Protein AF-A0A2E3GZG8-F1 (afdb_monomer)

Mean predicted aligned error: 6.68 Å

Sequence (103 aa):
MSTNEYLSKLDFDQLVYARDSAQRLIDKKLQEKKIPVWRVTDGFVVYGNFADDDYLLAAKSLVEVAADLDARRMREKLSIEKEMIRESEYSDYVKPQQGKGEE

Radius of gyration: 19.56 Å; Cα contacts (8 Å, |Δi|>4): 103; chains: 1; bounding box: 36×34×59 Å

Solvent-accessible surface area (backbone atoms only — not comparable to full-atom values): 6165 Å² total; per-residue (Å²): 132,54,73,67,68,55,57,73,73,49,55,71,69,54,45,54,51,49,50,57,51,49,49,56,51,50,54,52,61,70,71,44,60,64,42,62,26,34,31,28,29,61,87,85,52,80,81,45,43,28,54,63,90,34,52,69,56,41,54,52,50,47,53,54,52,52,52,54,32,49,76,70,71,46,88,75,64,75,48,80,42,84,42,76,39,45,58,93,50,40,68,80,55,38,60,83,75,80,74,89,78,74,136

pLDDT: mean 90.36, std 14.26, range [35.94, 98.44]

Secondary structure (DSSP, 8-state):
--HHHHHTTS-HHHHHHHHHHHHHHHHHHHHSPEEEEEEEESSS-EEEEEEGGGHHHHHHHHHHHHHHHHHTT--PPPEEEEEEEEGGGHHHHSPPP------

Nearest PDB structures (foldseek):
  6msp-assembly1_A  TM=3.326E-01  e=5.505E+00  synthetic construct

Foldseek 3Di:
DDPVVVLVPDDPVRNVVVVVVVVVVVVVQVPAFWAKWKFKDLVPDTQAIGHPVVVVVSVVSNVVVVVVCVVVVHDGDIDIDIDTHGPVCVCVRHPPDPDPPDD

Structure (mmCIF, N/CA/C/O backbone):
data_AF-A0A2E3GZG8-F1
#
_entry.id   AF-A0A2E3GZG8-F1
#
loop_
_atom_site.group_PDB
_atom_site.id
_atom_site.type_symbol
_atom_site.label_atom_id
_atom_site.label_alt_id
_atom_site.label_comp_id
_atom_site.label_asym_id
_atom_site.label_entity_id
_atom_site.label_seq_id
_atom_site.pdbx_PDB_ins_code
_atom_site.Cartn_x
_atom_site.Cartn_y
_atom_site.Cartn_z
_atom_site.occupancy
_atom_site.B_iso_or_equiv
_atom_site.auth_seq_id
_atom_site.auth_comp_id
_atom_site.auth_asym_id
_atom_site.auth_atom_id
_atom_site.pdbx_PDB_model_num
ATOM 1 N N . MET A 1 1 ? -16.014 17.094 2.242 1.00 74.50 1 MET A N 1
ATOM 2 C CA . MET A 1 1 ? -15.817 17.269 3.694 1.00 74.50 1 MET A CA 1
ATOM 3 C C . MET A 1 1 ? -14.671 16.366 4.092 1.00 74.50 1 MET A C 1
ATOM 5 O O . MET A 1 1 ? -14.749 15.176 3.806 1.00 74.50 1 MET A O 1
ATOM 9 N N . SER A 1 2 ? -13.588 16.921 4.628 1.00 92.38 2 SER A N 1
ATOM 10 C CA . SER A 1 2 ? -12.463 16.105 5.100 1.00 92.38 2 SER A CA 1
ATOM 11 C C . SER A 1 2 ? -12.840 15.366 6.387 1.00 92.38 2 SER A C 1
ATOM 13 O O . SER A 1 2 ? -13.731 15.794 7.122 1.00 92.38 2 SER A O 1
ATOM 15 N N . THR A 1 3 ? -12.147 14.271 6.700 1.00 93.94 3 THR A N 1
ATOM 16 C CA . THR A 1 3 ? -12.354 13.551 7.968 1.00 93.94 3 THR A CA 1
ATOM 17 C C . THR A 1 3 ? -12.152 14.472 9.176 1.00 93.94 3 THR A C 1
ATOM 19 O O . THR A 1 3 ? -12.927 14.416 10.126 1.00 93.94 3 THR A O 1
ATOM 22 N N . ASN A 1 4 ? -11.180 15.388 9.112 1.00 93.94 4 ASN A N 1
ATOM 23 C CA . ASN A 1 4 ? -10.918 16.353 10.184 1.00 93.94 4 ASN A CA 1
ATOM 24 C C . ASN A 1 4 ? -12.069 17.354 10.375 1.00 93.94 4 ASN A C 1
ATOM 26 O O . ASN A 1 4 ? -12.410 17.678 11.509 1.00 93.94 4 ASN A O 1
ATOM 30 N N . GLU A 1 5 ? -12.698 17.810 9.288 1.00 95.56 5 GLU A N 1
ATOM 31 C CA . GLU A 1 5 ? -13.873 18.697 9.347 1.00 95.56 5 GLU A CA 1
ATOM 32 C C . GLU A 1 5 ? -15.113 18.018 9.936 1.00 95.56 5 GLU A C 1
ATOM 34 O O . GLU A 1 5 ? -15.993 18.695 10.466 1.00 95.56 5 GLU A O 1
ATOM 39 N N . TYR A 1 6 ? -15.224 16.697 9.796 1.00 95.38 6 TYR A N 1
ATOM 40 C CA . TYR A 1 6 ? -16.292 15.928 10.426 1.00 95.38 6 TYR A CA 1
ATOM 41 C C . TYR A 1 6 ? -16.026 15.752 11.925 1.00 95.38 6 TYR A C 1
ATOM 43 O O . TYR A 1 6 ? -16.890 16.060 12.742 1.00 95.38 6 TYR A O 1
ATOM 51 N N . LEU A 1 7 ? -14.814 15.314 12.287 1.00 96.75 7 LEU A N 1
ATOM 52 C CA . LEU A 1 7 ? 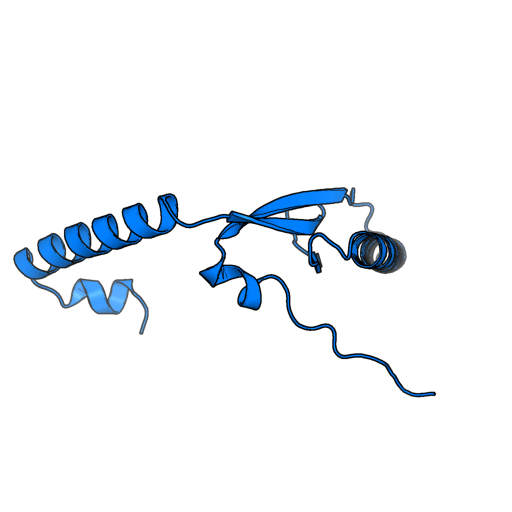-14.437 15.047 13.677 1.00 96.75 7 LEU A CA 1
ATOM 53 C C . LEU A 1 7 ? -14.477 16.304 14.556 1.00 96.75 7 LEU A C 1
ATOM 55 O O . LEU A 1 7 ? -14.849 16.208 15.719 1.00 96.75 7 LEU A O 1
ATOM 59 N N . SER A 1 8 ? -14.160 17.485 14.014 1.00 96.56 8 SER A N 1
ATOM 60 C CA . SER A 1 8 ? -14.183 18.743 14.778 1.00 96.56 8 SER A CA 1
ATOM 61 C C . SER A 1 8 ? -15.576 19.180 15.246 1.00 96.56 8 SER A C 1
ATOM 63 O O . SER A 1 8 ? -15.682 20.077 16.080 1.00 96.56 8 SER A O 1
ATOM 65 N N . LYS A 1 9 ? -16.640 18.567 14.715 1.00 97.19 9 LYS A N 1
ATOM 66 C CA . LYS A 1 9 ? -18.036 18.844 15.088 1.00 97.19 9 LYS A CA 1
ATOM 67 C C . LYS A 1 9 ? -18.561 17.916 16.182 1.00 97.19 9 LYS A C 1
ATOM 69 O O . LYS A 1 9 ? -19.690 18.110 16.625 1.00 97.19 9 LYS A O 1
ATOM 74 N N . LEU A 1 10 ? -17.790 16.898 16.557 1.00 97.75 10 LEU A N 1
ATOM 75 C CA . LEU A 1 10 ? -18.188 15.897 17.537 1.00 97.75 10 LEU A CA 1
ATOM 76 C C . LEU A 1 10 ? -17.845 16.358 18.955 1.00 97.75 10 LEU A C 1
ATOM 78 O O . LEU A 1 10 ? -16.826 17.014 19.177 1.00 97.75 10 LEU A O 1
ATOM 82 N N . ASP A 1 11 ? -18.685 15.988 19.918 1.00 98.38 11 ASP A N 1
ATOM 83 C CA . ASP A 1 11 ? -18.358 16.142 21.335 1.00 98.38 11 ASP A CA 1
ATOM 84 C C . ASP A 1 11 ? -17.352 15.073 21.813 1.00 98.38 11 ASP A C 1
ATOM 86 O O . ASP A 1 11 ? -16.946 14.176 21.068 1.00 98.38 11 ASP A O 1
ATOM 90 N N . PHE A 1 12 ? -16.908 15.186 23.068 1.00 97.81 12 PHE A N 1
ATOM 91 C CA . PHE A 1 12 ? -15.905 14.283 23.633 1.00 97.81 12 PHE A CA 1
ATOM 92 C C . PHE A 1 12 ? -16.344 12.810 23.608 1.00 97.81 12 PHE A C 1
ATOM 94 O O . PHE A 1 12 ? -15.565 11.951 23.192 1.00 97.81 12 PHE A O 1
ATOM 101 N N . ASP A 1 13 ? -17.583 12.512 24.003 1.00 98.44 13 ASP A N 1
ATOM 102 C CA . ASP A 1 13 ? -18.082 11.136 24.067 1.00 98.44 13 ASP A CA 1
ATOM 103 C C . ASP A 1 13 ? -18.226 10.541 22.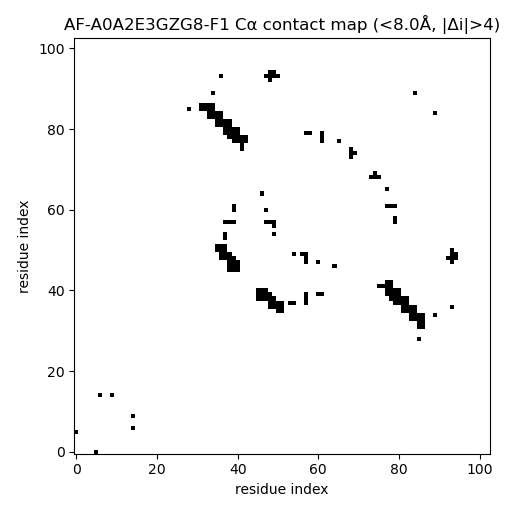659 1.00 98.44 13 ASP A C 1
ATOM 105 O O . ASP A 1 13 ? -17.854 9.389 22.413 1.00 98.44 13 ASP A O 1
ATOM 109 N N . GLN A 1 14 ? -18.676 11.346 21.694 1.00 98.00 14 GLN A N 1
ATOM 110 C CA . GLN A 1 14 ? -18.730 10.978 20.280 1.00 98.00 14 GLN A CA 1
ATOM 111 C C . GLN A 1 14 ? -17.336 10.720 19.696 1.00 98.00 14 GLN A C 1
ATOM 113 O O . GLN A 1 14 ? -17.169 9.784 18.911 1.00 98.00 14 GLN A O 1
ATOM 118 N N . LEU A 1 15 ? -16.320 11.497 20.085 1.00 98.38 15 LEU A N 1
ATOM 119 C CA . LEU A 1 15 ? -14.931 11.271 19.675 1.00 98.38 15 LEU A CA 1
ATOM 120 C C . LEU A 1 15 ? -14.360 9.976 20.262 1.00 98.38 15 LEU A C 1
ATOM 122 O O . LEU A 1 15 ? -13.711 9.215 19.540 1.00 98.38 15 LEU A O 1
ATOM 126 N N . VAL A 1 16 ? -14.625 9.690 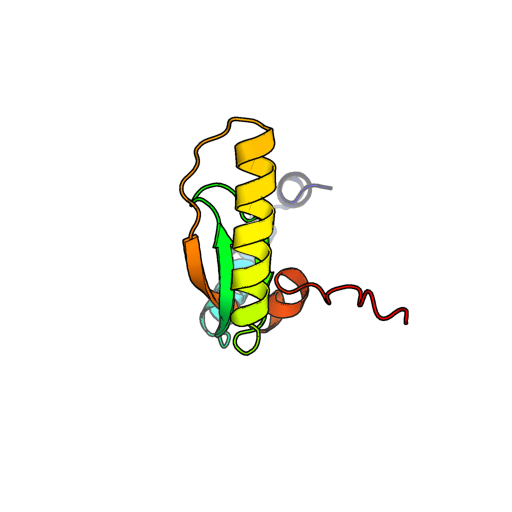21.541 1.00 98.12 16 VAL A N 1
ATOM 127 C CA . VAL A 1 16 ? -14.238 8.419 22.177 1.00 98.12 16 VAL A CA 1
ATOM 128 C C . VAL A 1 16 ? -14.885 7.245 21.442 1.00 98.12 16 VAL A C 1
ATOM 130 O O . VAL A 1 16 ? -14.194 6.304 21.046 1.00 98.12 16 VAL A O 1
ATOM 133 N N . TYR A 1 17 ? -16.186 7.334 21.157 1.00 97.50 17 TYR A N 1
ATOM 134 C CA . TYR A 1 17 ? -16.894 6.309 20.394 1.00 97.50 17 TYR A CA 1
ATOM 135 C C . TYR A 1 17 ? -16.343 6.140 18.970 1.00 97.50 17 TYR A C 1
ATOM 137 O O . TYR A 1 17 ? -16.192 5.012 18.486 1.00 97.50 17 TYR A O 1
ATOM 145 N N . ALA A 1 18 ? -16.032 7.246 18.287 1.00 97.31 18 ALA A N 1
ATOM 146 C CA . ALA A 1 18 ? -15.459 7.229 16.946 1.00 97.31 18 ALA A CA 1
ATOM 147 C C . ALA A 1 18 ? -14.088 6.544 16.938 1.00 97.31 18 ALA A C 1
ATOM 149 O O . ALA A 1 18 ? -13.844 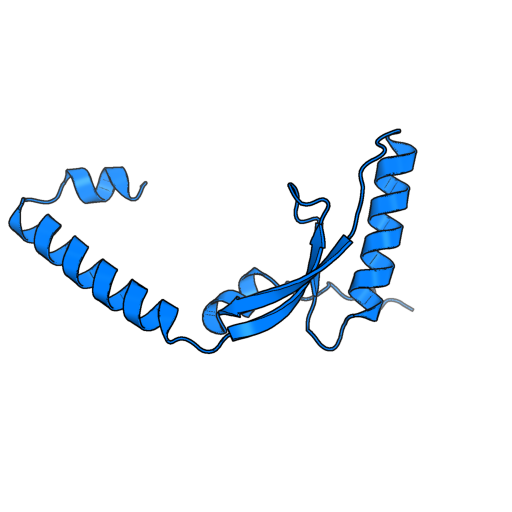5.694 16.081 1.00 97.31 18 ALA A O 1
ATOM 150 N N . ARG A 1 19 ? -13.229 6.838 17.924 1.00 97.31 19 ARG A N 1
ATOM 151 C CA . ARG A 1 19 ? -11.933 6.171 18.112 1.00 97.31 19 ARG A CA 1
ATOM 152 C C . ARG A 1 19 ? -12.105 4.666 18.300 1.00 97.31 19 ARG A C 1
ATOM 154 O O . ARG A 1 19 ? -11.476 3.892 17.585 1.00 97.31 19 ARG A O 1
ATOM 161 N N . ASP A 1 20 ? -12.964 4.244 19.222 1.00 98.00 20 ASP A N 1
ATOM 162 C CA . ASP A 1 20 ? -13.140 2.821 19.541 1.00 98.00 20 ASP A CA 1
ATOM 163 C C . ASP A 1 20 ? -13.765 2.052 18.365 1.00 98.00 20 ASP A C 1
ATOM 165 O O . ASP A 1 20 ? -13.453 0.889 18.100 1.00 98.00 20 ASP A O 1
ATOM 169 N N . SER A 1 21 ? -14.637 2.710 17.604 1.00 97.25 21 SER A N 1
ATOM 170 C CA . SER A 1 21 ? -15.207 2.151 16.378 1.00 97.25 21 SER A CA 1
ATOM 171 C C . SER A 1 21 ? -14.175 2.061 15.255 1.00 97.25 21 SER A C 1
ATOM 173 O O . SER A 1 21 ? -14.098 1.024 14.597 1.00 97.25 21 SER A O 1
ATOM 175 N N . ALA A 1 22 ? -13.339 3.087 15.075 1.00 97.00 22 ALA A N 1
ATOM 176 C CA . ALA A 1 22 ? -12.227 3.057 14.132 1.00 97.00 22 ALA A CA 1
ATOM 177 C C . ALA A 1 22 ? -11.226 1.949 14.484 1.00 97.00 22 ALA A C 1
ATOM 179 O O . ALA A 1 22 ? -10.837 1.192 13.599 1.00 97.00 22 ALA A O 1
ATOM 180 N N . GLN A 1 23 ? -10.886 1.779 15.766 1.00 97.81 23 GLN A N 1
ATOM 181 C CA . GLN A 1 23 ? -9.999 0.704 16.213 1.00 97.81 23 GLN A CA 1
ATOM 182 C C . GLN A 1 23 ? -10.568 -0.674 15.861 1.00 97.81 23 GLN A C 1
ATOM 184 O O . GLN A 1 23 ? -9.879 -1.477 15.240 1.00 97.81 23 GLN A O 1
ATOM 189 N N . ARG A 1 24 ? -11.857 -0.923 16.131 1.00 97.38 24 ARG A N 1
ATOM 190 C CA . ARG A 1 24 ? -12.514 -2.187 15.744 1.00 97.38 24 ARG A CA 1
ATOM 191 C C . ARG A 1 24 ? -12.482 -2.439 14.233 1.00 97.38 24 ARG A C 1
ATOM 193 O O . ARG A 1 24 ? -12.403 -3.590 13.808 1.00 97.38 24 ARG A O 1
ATOM 200 N N . LEU A 1 25 ? -12.577 -1.392 13.413 1.00 95.81 25 LEU A N 1
ATOM 201 C CA . LEU A 1 25 ? -12.461 -1.511 11.955 1.00 95.81 25 LEU A CA 1
ATOM 202 C C . LEU A 1 25 ? -11.019 -1.801 11.521 1.00 95.81 25 LEU A C 1
ATOM 204 O O . LEU A 1 25 ? -10.817 -2.649 10.654 1.00 95.81 25 LEU A O 1
ATOM 208 N N . ILE A 1 26 ? -10.030 -1.155 12.144 1.00 95.00 26 ILE A N 1
ATOM 209 C CA . ILE A 1 26 ? -8.603 -1.425 11.920 1.00 95.00 26 ILE A CA 1
ATOM 210 C C . ILE A 1 26 ? -8.280 -2.877 12.272 1.00 95.00 26 ILE A C 1
ATOM 212 O O . ILE A 1 26 ? -7.667 -3.573 11.467 1.00 95.00 26 ILE A O 1
ATOM 216 N N . ASP A 1 27 ? -8.750 -3.364 13.419 1.00 95.69 27 ASP A N 1
ATOM 217 C CA . ASP A 1 27 ? -8.513 -4.741 13.855 1.00 95.69 27 ASP A CA 1
ATOM 218 C C . ASP A 1 27 ? -9.091 -5.743 12.848 1.00 95.69 27 ASP A C 1
ATOM 220 O O . ASP A 1 27 ? -8.414 -6.691 12.452 1.00 95.69 27 ASP A O 1
ATOM 224 N N . LYS A 1 28 ? -10.305 -5.492 12.338 1.00 93.00 28 LYS A N 1
ATOM 225 C CA . LYS A 1 28 ? -10.895 -6.299 11.255 1.00 93.00 28 LYS A CA 1
ATOM 226 C C . LYS A 1 28 ? -10.046 -6.264 9.983 1.00 93.00 28 LYS A C 1
ATOM 228 O O . LYS A 1 28 ? -9.792 -7.311 9.399 1.00 93.00 28 LYS A O 1
ATOM 233 N N . LYS A 1 29 ? -9.573 -5.082 9.581 1.00 92.25 29 LYS A N 1
ATOM 234 C CA . LYS A 1 29 ? -8.692 -4.892 8.418 1.00 92.25 29 LYS A CA 1
ATOM 235 C C . LYS A 1 29 ? -7.327 -5.565 8.591 1.00 92.25 29 LYS A C 1
ATOM 237 O O . LYS A 1 29 ? -6.695 -5.923 7.602 1.00 92.25 29 LYS A O 1
ATOM 242 N N . LEU A 1 30 ? -6.833 -5.727 9.816 1.00 90.12 30 LEU A N 1
ATOM 243 C CA . LEU A 1 30 ? -5.585 -6.446 10.091 1.00 90.12 30 LEU A CA 1
ATOM 244 C C . LEU A 1 30 ? -5.747 -7.965 9.973 1.00 90.12 30 LEU A C 1
ATOM 246 O O . LEU A 1 30 ? -4.806 -8.631 9.553 1.00 90.12 30 LEU A O 1
ATOM 250 N N . GLN A 1 31 ? -6.926 -8.489 10.316 1.00 92.50 31 GLN A N 1
ATOM 251 C CA . GLN A 1 31 ? -7.262 -9.913 10.187 1.00 92.50 31 GLN A CA 1
ATOM 252 C C . GLN A 1 31 ? -7.716 -10.305 8.776 1.00 92.50 31 GLN A C 1
ATOM 254 O O . GLN A 1 31 ? -7.909 -11.485 8.485 1.00 92.50 31 GLN A O 1
ATOM 259 N N . GLU A 1 32 ? -7.921 -9.324 7.903 1.00 92.81 32 GLU A N 1
ATOM 260 C CA . GLU A 1 32 ? -8.364 -9.562 6.543 1.00 92.81 32 GLU A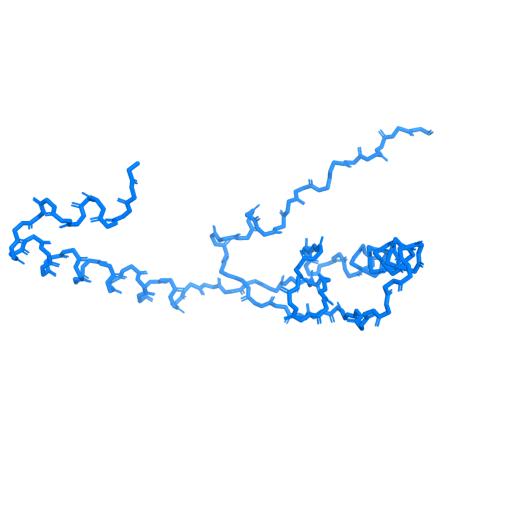 CA 1
ATOM 261 C C . GLU A 1 32 ? -7.327 -10.360 5.746 1.00 92.81 32 GLU A C 1
ATOM 263 O O . GLU A 1 32 ? -6.118 -10.109 5.818 1.00 92.81 32 GLU A O 1
ATOM 268 N N . LYS A 1 33 ? -7.818 -11.312 4.946 1.00 93.44 33 LYS A N 1
ATOM 269 C CA . LYS A 1 33 ? -6.985 -12.065 4.017 1.00 93.44 33 LYS A CA 1
ATOM 270 C C . LYS A 1 33 ? -6.264 -11.097 3.083 1.00 93.44 33 LYS A C 1
ATOM 272 O O . LYS A 1 33 ? -6.864 -10.184 2.513 1.00 93.44 33 LYS A O 1
ATOM 277 N N . LYS A 1 34 ? -4.967 -11.339 2.905 1.00 94.56 34 LYS A N 1
ATOM 278 C CA . LYS A 1 34 ? -4.162 -10.630 1.917 1.00 94.56 34 LYS A CA 1
ATOM 279 C C . LYS A 1 34 ? -3.964 -11.487 0.679 1.00 94.56 34 LYS A C 1
ATOM 281 O O . LYS A 1 34 ? -3.720 -12.689 0.787 1.00 94.56 34 LYS A O 1
ATOM 286 N N . ILE A 1 35 ? -4.049 -10.853 -0.477 1.00 94.81 35 ILE A N 1
ATOM 287 C CA . ILE A 1 35 ? -3.834 -11.450 -1.787 1.00 94.81 35 ILE A CA 1
ATOM 288 C C . ILE A 1 35 ? -2.570 -10.825 -2.385 1.00 94.81 35 ILE A C 1
ATOM 290 O O . ILE A 1 35 ? -2.373 -9.611 -2.260 1.00 94.81 35 ILE A O 1
ATOM 294 N N . PRO A 1 36 ? -1.688 -11.637 -2.984 1.00 96.00 36 PRO A N 1
ATOM 295 C CA . PRO A 1 36 ? -0.504 -11.131 -3.654 1.00 96.00 36 PRO A CA 1
ATOM 296 C C . PRO A 1 36 ? -0.834 -10.380 -4.948 1.00 96.00 36 PRO A C 1
ATOM 298 O O . PRO A 1 36 ? -1.752 -10.744 -5.683 1.00 96.00 36 PRO A O 1
ATOM 301 N N . VAL A 1 37 ? -0.031 -9.362 -5.242 1.00 97.00 37 VAL A N 1
ATOM 302 C CA . VAL A 1 37 ? 0.023 -8.675 -6.536 1.00 97.00 37 VAL A CA 1
ATOM 303 C C . VAL A 1 37 ? 1.471 -8.423 -6.936 1.00 97.00 37 VAL A C 1
ATOM 305 O O . VAL A 1 37 ? 2.360 -8.354 -6.081 1.00 97.00 37 VAL A O 1
ATOM 308 N N . TRP A 1 38 ? 1.696 -8.206 -8.228 1.00 97.56 38 TRP A N 1
ATOM 309 C CA . TRP A 1 38 ? 2.962 -7.689 -8.739 1.00 97.56 38 TRP A CA 1
ATOM 310 C C . TRP A 1 38 ? 2.879 -6.179 -8.899 1.00 97.56 38 TRP A C 1
ATOM 312 O O . TRP A 1 38 ? 2.019 -5.679 -9.620 1.00 97.56 38 TRP A O 1
ATOM 322 N N . ARG A 1 39 ? 3.774 -5.446 -8.243 1.00 97.06 39 ARG A N 1
ATOM 323 C CA . ARG A 1 39 ? 3.868 -3.986 -8.305 1.00 97.06 39 ARG A CA 1
ATOM 324 C C . ARG A 1 39 ? 5.081 -3.570 -9.123 1.00 97.06 39 ARG A C 1
ATOM 326 O O . ARG A 1 39 ? 6.188 -3.993 -8.812 1.00 97.06 39 ARG A O 1
ATOM 333 N N . VAL A 1 40 ? 4.885 -2.696 -10.108 1.00 97.38 40 VAL A N 1
ATOM 334 C CA . VAL A 1 40 ? 5.974 -2.012 -10.823 1.00 97.38 40 VAL A CA 1
ATOM 335 C C . VAL A 1 40 ? 6.220 -0.662 -10.153 1.00 97.38 40 VAL A C 1
ATOM 337 O O . VAL A 1 40 ? 5.303 0.158 -10.050 1.00 97.38 40 VAL A O 1
ATOM 340 N N . THR A 1 41 ? 7.439 -0.435 -9.666 1.00 96.56 41 THR A N 1
ATOM 341 C CA . THR A 1 41 ? 7.790 0.752 -8.869 1.00 96.56 41 THR A CA 1
ATOM 342 C C . THR A 1 41 ? 9.278 1.097 -8.973 1.00 96.56 41 THR A C 1
ATOM 344 O O . THR A 1 41 ? 10.084 0.257 -9.367 1.00 96.56 41 THR A O 1
ATOM 347 N N . ASP A 1 42 ? 9.639 2.330 -8.619 1.00 94.88 42 ASP A N 1
ATOM 348 C CA . ASP A 1 42 ? 11.021 2.759 -8.332 1.00 94.88 42 ASP A CA 1
ATOM 349 C C . ASP A 1 42 ? 11.319 2.857 -6.816 1.00 94.88 42 ASP A C 1
ATOM 351 O O . ASP A 1 42 ? 12.407 3.264 -6.404 1.00 94.88 42 ASP A O 1
ATOM 355 N N . GLY A 1 43 ? 10.352 2.473 -5.973 1.00 91.88 43 GLY A N 1
ATOM 356 C CA . GLY A 1 43 ? 10.384 2.616 -4.515 1.00 91.88 43 GLY A CA 1
ATOM 357 C C . GLY A 1 43 ? 9.703 3.886 -3.988 1.00 91.88 43 GLY A C 1
ATOM 358 O O . GLY A 1 43 ? 9.357 3.937 -2.807 1.00 91.88 43 GLY A O 1
ATOM 359 N N . PHE A 1 44 ? 9.453 4.881 -4.842 1.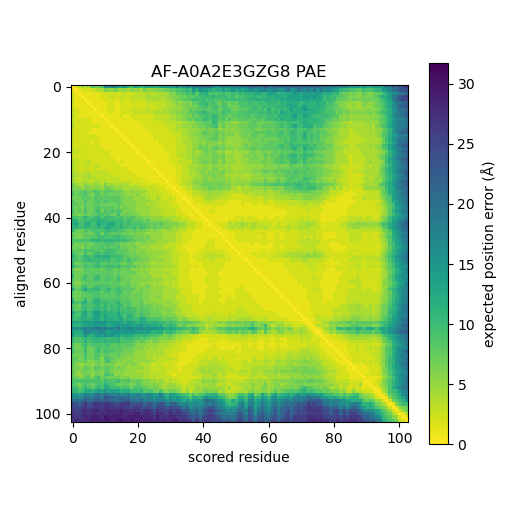00 91.44 44 PHE A N 1
ATOM 360 C CA . PHE A 1 44 ? 8.740 6.122 -4.525 1.00 91.44 44 PHE A CA 1
ATOM 361 C C . PHE A 1 44 ? 7.405 6.235 -5.271 1.00 91.44 44 PHE A C 1
ATOM 363 O O . PHE A 1 44 ? 6.399 6.632 -4.681 1.00 91.44 44 PHE A O 1
ATOM 370 N N . VAL A 1 45 ? 7.378 5.871 -6.553 1.00 92.50 45 VAL A N 1
ATOM 371 C CA . VAL A 1 45 ? 6.208 5.933 -7.431 1.00 92.50 45 VAL A CA 1
ATOM 372 C C . VAL A 1 45 ? 5.749 4.526 -7.789 1.00 92.50 45 VAL A C 1
ATOM 374 O O . VAL A 1 45 ? 6.547 3.646 -8.110 1.00 92.50 45 VAL A O 1
ATOM 377 N N . VAL A 1 46 ? 4.435 4.304 -7.747 1.00 94.44 46 VAL A N 1
ATOM 378 C CA . VAL A 1 46 ? 3.813 3.073 -8.244 1.00 94.44 46 VAL A CA 1
ATOM 379 C C . VAL A 1 46 ? 3.318 3.314 -9.663 1.00 94.44 46 VAL A C 1
ATOM 381 O O . VAL A 1 46 ? 2.391 4.095 -9.870 1.00 94.44 46 VAL A O 1
ATOM 384 N N . TYR A 1 47 ? 3.919 2.621 -10.628 1.00 93.75 47 TYR A N 1
ATOM 385 C CA . TYR A 1 47 ? 3.549 2.718 -12.041 1.00 93.75 47 TYR A CA 1
ATOM 386 C C . TYR A 1 47 ? 2.403 1.769 -12.407 1.00 93.75 47 TYR A C 1
ATOM 388 O O . TYR A 1 47 ? 1.636 2.048 -13.325 1.00 93.75 47 TYR A O 1
ATOM 396 N N . GLY A 1 48 ? 2.236 0.673 -11.660 1.00 94.62 48 GLY A N 1
ATOM 397 C CA . GLY A 1 48 ? 1.106 -0.241 -11.823 1.00 94.62 48 GLY A CA 1
ATOM 398 C C . GLY A 1 48 ? 1.114 -1.396 -10.825 1.00 94.62 48 GLY A C 1
ATOM 399 O O . GLY A 1 48 ? 2.165 -1.750 -10.288 1.00 94.62 48 GLY A O 1
ATOM 400 N N . ASN A 1 49 ? -0.060 -1.994 -10.594 1.00 96.12 49 ASN A N 1
ATOM 401 C CA . ASN A 1 49 ? -0.195 -3.279 -9.906 1.00 96.12 49 ASN A CA 1
ATOM 402 C C . ASN A 1 49 ? -0.956 -4.266 -10.800 1.00 96.12 49 ASN A C 1
ATOM 404 O O . ASN A 1 49 ? -1.893 -3.885 -11.502 1.00 96.12 49 ASN A O 1
ATOM 408 N N . PHE A 1 50 ? -0.559 -5.531 -10.742 1.00 95.31 50 PHE A N 1
ATOM 409 C CA . PHE A 1 50 ? -1.033 -6.610 -11.603 1.00 95.31 50 PHE A CA 1
ATOM 410 C C . PHE A 1 50 ? -1.412 -7.818 -10.746 1.00 95.31 50 PHE A C 1
ATOM 412 O O . PHE A 1 50 ? -0.836 -8.017 -9.673 1.00 95.31 50 PHE A O 1
ATOM 419 N N . ALA A 1 51 ? -2.368 -8.628 -11.204 1.00 94.94 51 ALA A N 1
ATOM 420 C CA . ALA A 1 51 ? -2.734 -9.861 -10.511 1.00 94.94 51 ALA A CA 1
ATOM 421 C C . ALA A 1 51 ? -1.520 -10.796 -10.346 1.00 94.94 51 ALA A C 1
ATOM 423 O O . ALA A 1 51 ? -0.571 -10.718 -11.124 1.00 94.94 51 ALA A O 1
ATOM 424 N N . ASP A 1 52 ? -1.541 -11.695 -9.354 1.00 95.00 52 ASP A N 1
ATOM 425 C CA . ASP A 1 52 ? -0.417 -12.619 -9.102 1.00 95.00 52 ASP A CA 1
ATOM 426 C C . ASP A 1 52 ? -0.107 -13.521 -10.312 1.00 95.00 52 ASP A C 1
ATOM 428 O O . ASP A 1 52 ? 1.053 -13.845 -10.565 1.00 95.00 52 ASP A O 1
ATOM 432 N N . ASP A 1 53 ? -1.128 -13.851 -11.105 1.00 95.38 53 ASP A N 1
ATOM 433 C CA . ASP A 1 53 ? -0.993 -14.657 -12.325 1.00 95.38 53 ASP A CA 1
ATOM 434 C C . ASP A 1 53 ? -0.438 -13.850 -13.521 1.00 95.38 53 ASP A C 1
ATOM 436 O O . ASP A 1 53 ? 0.031 -14.420 -14.507 1.00 95.38 53 ASP A O 1
ATOM 440 N N . ASP A 1 54 ? -0.404 -12.518 -13.417 1.00 96.00 54 ASP A N 1
ATOM 441 C CA . ASP A 1 54 ? -0.078 -11.588 -14.503 1.00 96.00 54 ASP A CA 1
ATOM 442 C C . ASP A 1 54 ? 1.372 -11.066 -14.447 1.00 96.00 54 ASP A C 1
ATOM 444 O O . ASP A 1 54 ? 1.674 -9.962 -14.911 1.00 96.00 54 ASP A O 1
ATOM 448 N N . TYR A 1 55 ? 2.316 -11.858 -13.921 1.00 96.06 55 TYR A N 1
ATOM 449 C CA . TYR A 1 55 ? 3.730 -11.453 -13.814 1.00 96.06 55 TYR A CA 1
ATOM 450 C C . TYR A 1 55 ? 4.322 -10.977 -15.152 1.00 96.06 55 TYR A C 1
ATOM 452 O O . TYR A 1 55 ? 5.060 -9.992 -15.208 1.00 96.06 55 TYR A O 1
ATOM 460 N N . LEU A 1 56 ? 3.974 -11.645 -16.256 1.00 97.00 56 LEU A N 1
ATOM 461 C CA . LEU A 1 56 ? 4.452 -11.263 -17.587 1.00 97.00 56 LEU A CA 1
ATOM 462 C C . LEU A 1 56 ? 3.918 -9.898 -18.035 1.00 97.00 56 LEU A C 1
ATOM 464 O O . LEU A 1 56 ? 4.622 -9.183 -18.748 1.00 97.00 56 LEU A O 1
ATOM 468 N N . LEU A 1 57 ? 2.705 -9.516 -17.627 1.00 95.94 57 LEU A N 1
ATOM 469 C CA . LEU A 1 57 ? 2.173 -8.179 -17.902 1.00 95.94 57 LEU A CA 1
ATOM 470 C C . LEU A 1 57 ? 2.902 -7.125 -17.065 1.00 95.94 57 LEU A C 1
ATOM 472 O O . LEU A 1 57 ? 3.270 -6.084 -17.607 1.00 95.94 57 LEU A O 1
ATOM 476 N N . ALA A 1 58 ? 3.217 -7.424 -15.800 1.00 97.00 58 ALA A N 1
ATOM 477 C CA . ALA A 1 58 ? 4.054 -6.553 -14.975 1.00 97.00 58 ALA A CA 1
ATOM 478 C C . ALA A 1 58 ? 5.451 -6.348 -15.593 1.00 97.00 58 ALA A C 1
ATOM 480 O O . ALA A 1 58 ? 5.946 -5.224 -15.650 1.00 97.00 58 ALA A O 1
ATOM 481 N N . ALA A 1 59 ? 6.068 -7.410 -16.123 1.00 97.69 59 ALA A N 1
ATOM 482 C CA . ALA A 1 59 ? 7.364 -7.325 -16.796 1.00 97.69 59 ALA A CA 1
ATOM 483 C C . ALA A 1 59 ? 7.319 -6.484 -18.078 1.00 97.69 59 ALA A C 1
ATOM 485 O O . ALA A 1 59 ? 8.208 -5.663 -18.299 1.00 97.69 59 ALA A O 1
ATOM 486 N N . LYS A 1 60 ? 6.271 -6.639 -18.896 1.00 97.56 60 LYS A N 1
ATOM 487 C CA . LYS A 1 60 ? 6.052 -5.782 -20.072 1.00 97.56 60 LYS A CA 1
ATOM 488 C C . LYS A 1 60 ? 5.901 -4.316 -19.669 1.00 97.56 60 LYS A C 1
ATOM 490 O O . LYS A 1 60 ? 6.592 -3.467 -20.221 1.00 97.56 60 LYS A O 1
ATOM 495 N N . SER A 1 61 ? 5.081 -4.041 -18.656 1.00 96.62 61 SER A N 1
ATOM 496 C CA . SER A 1 61 ? 4.887 -2.686 -18.140 1.00 96.62 61 SER A CA 1
ATOM 497 C C . SER A 1 61 ? 6.183 -2.077 -17.601 1.00 96.62 61 SER A C 1
ATOM 499 O O . SER A 1 61 ? 6.462 -0.915 -17.876 1.00 96.62 61 SER A O 1
ATOM 501 N N . LEU A 1 62 ? 7.029 -2.851 -16.911 1.00 97.12 62 LEU A N 1
ATOM 502 C CA . LEU A 1 62 ? 8.333 -2.363 -16.454 1.00 97.12 62 LEU A CA 1
ATOM 503 C C . LEU A 1 62 ? 9.209 -1.898 -17.624 1.00 97.12 62 LEU A C 1
ATOM 505 O O . LEU A 1 62 ? 9.847 -0.854 -17.522 1.00 97.12 62 LEU A O 1
ATOM 509 N N . VAL A 1 63 ? 9.236 -2.644 -18.732 1.00 96.94 63 VAL A N 1
ATOM 510 C CA . VAL A 1 63 ? 10.004 -2.264 -19.929 1.00 96.94 63 VAL A CA 1
ATOM 511 C C . VAL A 1 63 ? 9.434 -0.999 -20.575 1.00 96.94 63 VAL A C 1
ATOM 513 O O . VAL A 1 63 ? 10.200 -0.121 -20.966 1.00 96.94 63 VAL A O 1
ATOM 516 N N . GLU A 1 64 ? 8.108 -0.876 -20.653 1.00 96.19 64 GLU A N 1
ATOM 517 C CA . GLU A 1 64 ? 7.439 0.324 -21.176 1.00 96.19 64 GLU A CA 1
ATOM 518 C C . GLU A 1 64 ? 7.761 1.566 -20.335 1.00 96.19 64 GLU A C 1
ATOM 520 O O . GLU A 1 64 ? 8.135 2.604 -20.883 1.00 96.19 64 GLU A O 1
ATOM 525 N N . VAL A 1 65 ? 7.693 1.447 -19.006 1.00 95.94 65 VAL A N 1
ATOM 526 C CA . VAL A 1 65 ? 8.060 2.526 -18.076 1.00 95.94 65 VAL A CA 1
ATOM 527 C C . VAL A 1 65 ? 9.545 2.865 -18.206 1.00 95.94 65 VAL A C 1
ATOM 529 O O . VAL A 1 65 ? 9.897 4.040 -18.274 1.00 95.94 65 VAL A O 1
ATOM 532 N N . ALA A 1 66 ? 10.424 1.863 -18.302 1.00 95.75 66 ALA A N 1
ATOM 533 C CA . ALA A 1 66 ? 11.856 2.088 -18.490 1.00 95.75 66 ALA A CA 1
ATOM 534 C C . ALA A 1 66 ? 12.149 2.883 -19.772 1.00 95.75 66 ALA A C 1
ATOM 536 O O . ALA A 1 66 ? 12.978 3.792 -19.756 1.00 95.75 66 ALA A O 1
ATOM 537 N N . ALA A 1 67 ? 11.453 2.569 -20.869 1.00 95.56 67 ALA A N 1
ATOM 538 C CA . ALA A 1 67 ? 11.599 3.276 -22.137 1.00 95.56 67 ALA A CA 1
ATOM 539 C C . ALA A 1 67 ? 11.106 4.732 -22.058 1.00 95.56 67 ALA A C 1
ATOM 541 O O . ALA A 1 67 ? 11.776 5.630 -22.570 1.00 95.56 67 ALA A O 1
ATOM 542 N N . ASP A 1 68 ? 9.971 4.988 -21.397 1.00 95.19 68 ASP A N 1
ATOM 543 C CA . ASP A 1 68 ? 9.459 6.351 -21.185 1.00 95.19 68 ASP A CA 1
ATOM 544 C C . ASP A 1 68 ? 10.402 7.186 -20.301 1.00 95.19 68 ASP A C 1
ATOM 546 O O . ASP A 1 68 ? 10.697 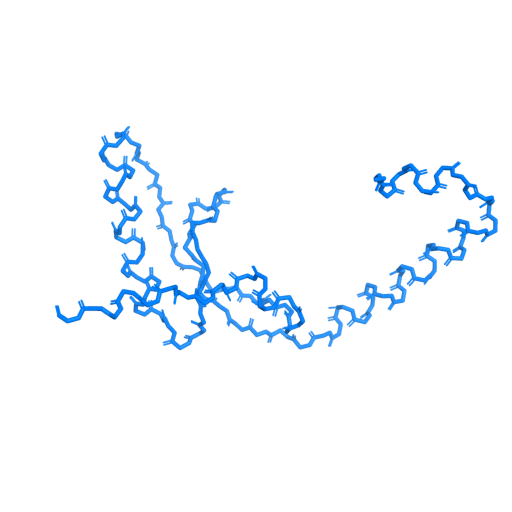8.341 -20.621 1.00 95.19 68 ASP A O 1
ATOM 550 N N . LEU A 1 69 ? 10.946 6.599 -19.230 1.00 93.56 69 LEU A N 1
ATOM 551 C CA . LEU A 1 69 ? 11.929 7.270 -18.376 1.00 93.56 69 LEU A CA 1
ATOM 552 C C . LEU A 1 69 ? 13.230 7.578 -19.129 1.00 93.56 69 LEU A C 1
ATOM 554 O O . LEU A 1 69 ? 13.731 8.702 -19.034 1.00 93.56 69 LEU A O 1
ATOM 558 N N . ASP A 1 70 ? 13.746 6.641 -19.929 1.00 93.62 70 ASP A N 1
ATOM 559 C CA . ASP A 1 70 ? 14.942 6.874 -20.747 1.00 93.62 70 ASP A CA 1
ATOM 560 C C . ASP A 1 70 ? 14.718 7.986 -21.786 1.00 93.62 70 ASP A C 1
ATOM 562 O O . ASP A 1 70 ? 15.554 8.886 -21.922 1.00 93.62 70 ASP A O 1
ATOM 566 N N . ALA A 1 71 ? 13.546 8.021 -22.433 1.00 95.06 71 ALA A N 1
ATOM 567 C CA . ALA A 1 71 ? 13.167 9.099 -23.350 1.00 95.06 71 ALA A CA 1
ATOM 568 C C . ALA A 1 71 ? 13.156 10.478 -22.662 1.00 95.06 71 ALA A C 1
ATOM 570 O O . ALA A 1 71 ? 13.529 11.489 -23.264 1.00 95.06 71 ALA A O 1
ATOM 571 N N . ARG A 1 72 ? 12.797 10.517 -21.373 1.00 94.31 72 ARG A N 1
ATOM 572 C CA . ARG A 1 72 ? 12.847 11.712 -20.511 1.00 94.31 72 ARG A CA 1
ATOM 573 C C . ARG A 1 72 ? 14.223 11.954 -19.882 1.00 94.31 72 ARG A C 1
ATOM 575 O O . ARG A 1 72 ? 14.388 12.914 -19.131 1.00 94.31 72 ARG A O 1
ATOM 582 N N . ARG A 1 73 ? 15.221 11.122 -20.202 1.00 92.19 73 ARG A N 1
ATOM 583 C CA . ARG A 1 73 ? 16.581 11.123 -19.633 1.00 92.19 73 ARG A CA 1
ATOM 584 C C . ARG A 1 73 ? 16.606 10.951 -18.111 1.00 92.19 73 ARG A C 1
ATOM 586 O O . ARG A 1 73 ? 17.541 11.408 -17.451 1.00 92.19 73 ARG A O 1
ATOM 593 N N . MET A 1 74 ? 15.602 10.276 -17.562 1.00 89.06 74 MET A N 1
ATOM 594 C CA . MET A 1 74 ? 15.529 9.887 -16.159 1.00 89.06 74 MET A CA 1
ATOM 595 C C . MET A 1 74 ? 16.114 8.484 -16.002 1.00 89.06 74 MET A C 1
ATOM 597 O O . MET A 1 74 ? 15.708 7.549 -16.683 1.00 89.06 74 MET A O 1
ATOM 601 N N . ARG A 1 75 ? 17.098 8.335 -15.111 1.00 79.94 75 ARG A N 1
ATOM 602 C CA . ARG A 1 75 ? 17.770 7.052 -14.856 1.00 79.94 75 ARG A CA 1
ATOM 603 C C . ARG A 1 75 ? 17.401 6.532 -13.482 1.00 79.94 75 ARG A C 1
ATOM 605 O O . ARG A 1 75 ? 18.227 6.522 -12.571 1.00 79.94 75 ARG A O 1
ATOM 612 N N . GLU A 1 76 ? 16.143 6.147 -13.343 1.00 87.75 76 GLU A N 1
ATOM 613 C CA . GLU A 1 76 ? 15.646 5.550 -12.110 1.00 87.75 76 GLU A CA 1
ATOM 614 C C . GLU A 1 76 ? 15.774 4.029 -12.148 1.00 87.75 76 GLU A C 1
ATOM 616 O O . GLU A 1 76 ? 15.728 3.393 -13.204 1.00 87.75 76 GLU A O 1
ATOM 621 N N . LYS A 1 77 ? 15.979 3.436 -10.973 1.00 92.88 77 LYS A N 1
ATOM 622 C CA . LYS A 1 77 ? 15.953 1.987 -10.819 1.00 92.88 77 LYS A CA 1
ATOM 623 C C . LYS A 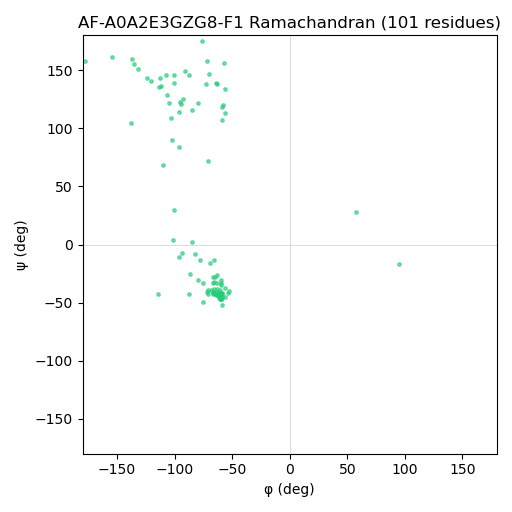1 77 ? 14.492 1.561 -10.748 1.00 92.88 77 LYS A C 1
ATOM 625 O O . LYS A 1 77 ? 13.805 1.962 -9.822 1.00 92.88 77 LYS A O 1
ATOM 630 N N . LEU A 1 78 ? 14.068 0.689 -11.655 1.00 96.12 78 LEU A N 1
ATOM 631 C CA . LEU A 1 78 ? 12.756 0.048 -11.594 1.00 96.12 78 LEU A CA 1
ATOM 632 C C . LEU A 1 78 ? 12.865 -1.372 -11.034 1.00 96.12 78 LEU A C 1
ATOM 634 O O . LEU A 1 78 ? 13.846 -2.082 -11.279 1.00 96.12 78 LEU A O 1
ATOM 638 N N . SER A 1 79 ? 11.841 -1.795 -10.302 1.00 97.38 79 SER A N 1
ATOM 639 C CA . SER A 1 79 ? 11.674 -3.149 -9.778 1.00 97.38 79 SER A CA 1
ATOM 640 C C . SER A 1 79 ? 10.243 -3.647 -9.983 1.00 97.38 79 SER A C 1
ATOM 642 O O . SER A 1 79 ? 9.291 -2.872 -10.107 1.00 97.38 79 SER A O 1
ATOM 644 N N . ILE A 1 80 ? 10.109 -4.976 -10.021 1.00 97.88 80 ILE A N 1
ATOM 645 C CA . ILE A 1 80 ? 8.834 -5.664 -9.809 1.00 97.88 80 ILE A CA 1
ATOM 646 C C . ILE A 1 80 ? 8.888 -6.260 -8.412 1.00 97.88 80 ILE A C 1
ATOM 648 O O . ILE A 1 80 ? 9.780 -7.055 -8.111 1.00 97.88 80 ILE A O 1
ATOM 652 N N . GLU A 1 81 ? 7.939 -5.886 -7.570 1.00 97.31 81 GLU A N 1
ATOM 653 C CA . GLU A 1 81 ? 7.883 -6.301 -6.173 1.00 97.31 81 GLU A CA 1
ATOM 654 C C . GLU A 1 81 ? 6.585 -7.056 -5.902 1.00 97.31 81 GLU A C 1
ATOM 656 O O . GLU A 1 81 ? 5.527 -6.706 -6.428 1.00 97.31 81 GLU A O 1
ATOM 661 N N . LYS A 1 82 ? 6.665 -8.119 -5.094 1.00 96.38 82 LYS A N 1
ATOM 662 C CA . LYS A 1 82 ? 5.480 -8.850 -4.642 1.00 96.38 82 LYS A CA 1
ATOM 663 C C . LYS A 1 82 ? 4.915 -8.144 -3.419 1.00 96.38 82 LYS A C 1
ATOM 665 O O . LYS A 1 82 ? 5.567 -8.110 -2.379 1.00 96.38 82 LYS A O 1
ATOM 670 N N . GLU A 1 83 ? 3.706 -7.618 -3.545 1.00 95.12 83 GLU A N 1
ATOM 671 C CA . GLU A 1 83 ? 3.012 -6.911 -2.471 1.00 95.12 83 GLU A CA 1
ATOM 672 C C . GLU A 1 83 ? 1.794 -7.711 -2.006 1.00 95.12 83 GLU A C 1
ATOM 674 O O . GLU A 1 83 ? 1.088 -8.315 -2.811 1.00 95.12 83 GLU A O 1
ATOM 679 N N . MET A 1 84 ? 1.521 -7.690 -0.701 1.00 94.69 84 MET A N 1
ATOM 680 C CA . MET A 1 84 ? 0.353 -8.343 -0.105 1.00 94.69 84 MET A CA 1
ATOM 681 C C . MET A 1 84 ? -0.727 -7.309 0.230 1.00 94.69 84 MET A C 1
ATOM 683 O O . MET A 1 84 ? -0.592 -6.557 1.199 1.00 94.69 84 MET A O 1
ATOM 687 N N . ILE A 1 85 ? -1.823 -7.308 -0.527 1.00 93.44 85 ILE A N 1
ATOM 688 C CA . ILE A 1 85 ? -2.909 -6.321 -0.419 1.00 93.44 85 ILE A CA 1
ATOM 689 C C . ILE A 1 85 ? -4.132 -6.968 0.217 1.00 93.44 85 ILE A C 1
ATOM 691 O O . ILE A 1 85 ? -4.383 -8.149 0.006 1.00 93.44 85 ILE A O 1
ATOM 695 N N . ARG A 1 86 ? -4.898 -6.220 1.013 1.00 93.81 86 ARG A N 1
ATOM 696 C CA . ARG A 1 86 ? -6.155 -6.726 1.580 1.00 93.81 86 ARG A CA 1
ATOM 697 C C . ARG A 1 86 ? -7.153 -7.039 0.465 1.00 93.81 86 ARG A C 1
ATOM 699 O O . ARG A 1 86 ? -7.283 -6.269 -0.479 1.00 93.81 86 ARG A O 1
ATOM 706 N N . GLU A 1 87 ? -7.863 -8.154 0.576 1.00 92.12 87 GLU A N 1
ATOM 707 C CA . GLU A 1 87 ? -8.792 -8.641 -0.456 1.00 92.12 87 GLU A CA 1
ATOM 708 C C 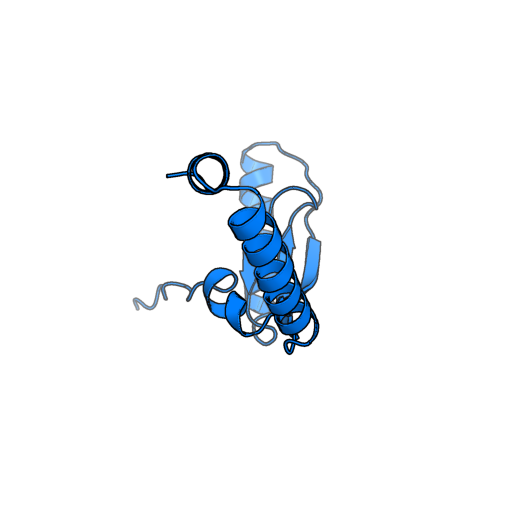. GLU A 1 87 ? -9.845 -7.595 -0.873 1.00 92.12 87 GLU A C 1
ATOM 710 O O . GLU A 1 87 ? -10.085 -7.391 -2.058 1.00 92.12 87 GLU A O 1
ATOM 715 N N . SER A 1 88 ? -10.404 -6.856 0.081 1.00 91.56 88 SER A N 1
ATOM 716 C CA . SER A 1 88 ? -11.375 -5.775 -0.131 1.00 91.56 88 SER A CA 1
ATOM 717 C C . SER A 1 88 ? -10.796 -4.526 -0.792 1.00 91.56 88 SER A C 1
ATOM 719 O O . SER A 1 88 ? -11.561 -3.696 -1.266 1.00 91.56 88 SER A O 1
ATOM 721 N N . GLU A 1 89 ? -9.471 -4.379 -0.820 1.00 91.38 89 GLU A N 1
ATOM 722 C CA . GLU A 1 89 ? -8.768 -3.277 -1.490 1.00 91.38 89 GLU A CA 1
ATOM 723 C C . GLU A 1 89 ? -8.311 -3.694 -2.899 1.00 91.38 89 GLU A C 1
ATOM 725 O O . GLU A 1 89 ? -7.907 -2.857 -3.700 1.00 91.38 89 GLU A O 1
ATOM 730 N N . TYR A 1 90 ? -8.397 -4.982 -3.244 1.00 89.44 90 TYR A N 1
ATOM 731 C CA . TYR A 1 90 ? -7.816 -5.536 -4.465 1.00 89.44 90 TYR A CA 1
ATOM 732 C C . TYR A 1 90 ? -8.290 -4.838 -5.749 1.00 89.44 90 TYR A C 1
ATOM 734 O O . TYR A 1 90 ? -7.463 -4.494 -6.594 1.00 89.44 90 TYR A O 1
ATOM 742 N N . SER A 1 91 ? -9.594 -4.571 -5.882 1.00 86.94 91 SER A N 1
ATOM 743 C CA . SER A 1 91 ? -10.168 -3.916 -7.069 1.00 86.94 91 SER A CA 1
ATOM 744 C C . SER A 1 91 ? -9.665 -2.488 -7.284 1.00 86.94 91 SER A C 1
ATOM 746 O O . SER A 1 91 ? -9.654 -2.004 -8.415 1.00 86.94 91 SER A O 1
ATOM 748 N N . ASP A 1 92 ? -9.248 -1.815 -6.211 1.00 86.38 92 ASP A N 1
ATOM 749 C CA . ASP A 1 92 ? -8.741 -0.445 -6.278 1.00 86.38 92 ASP A CA 1
ATOM 750 C C . ASP A 1 92 ? -7.279 -0.420 -6.746 1.00 86.38 92 ASP A C 1
ATOM 752 O O . ASP A 1 92 ? -6.849 0.524 -7.417 1.00 86.38 92 ASP A O 1
ATOM 756 N N . TYR A 1 93 ? -6.521 -1.473 -6.423 1.00 85.25 93 TYR A N 1
ATOM 757 C CA . TYR A 1 93 ? -5.106 -1.605 -6.768 1.00 85.25 93 TYR A CA 1
ATOM 758 C C . TYR A 1 93 ? -4.876 -2.228 -8.143 1.00 85.25 93 TYR A C 1
ATOM 760 O O . TYR A 1 93 ? -4.010 -1.753 -8.882 1.00 85.25 93 TYR A O 1
ATOM 768 N N . VAL A 1 94 ? -5.629 -3.275 -8.486 1.00 85.94 94 VAL A N 1
ATOM 769 C CA . VAL A 1 94 ? -5.544 -3.972 -9.773 1.00 85.94 94 VAL A CA 1
ATOM 770 C C . VAL A 1 94 ? -6.713 -3.511 -10.631 1.00 85.94 94 VAL A C 1
ATOM 772 O O . VAL A 1 94 ? -7.808 -4.070 -10.592 1.00 85.94 94 VAL A O 1
ATOM 775 N N . LYS A 1 95 ? -6.491 -2.445 -11.403 1.00 73.69 95 LYS A N 1
ATOM 776 C CA . LYS A 1 95 ? -7.502 -1.975 -12.351 1.00 73.69 95 LYS A CA 1
ATOM 777 C C . LYS A 1 95 ? -7.586 -2.949 -13.530 1.00 73.69 95 LYS A C 1
ATOM 779 O O . LYS A 1 95 ? -6.538 -3.366 -14.026 1.00 73.69 95 LYS A O 1
ATOM 784 N N . PRO A 1 96 ? -8.796 -3.281 -14.016 1.00 58.00 96 PRO A N 1
ATOM 785 C CA . PRO A 1 96 ? -8.939 -4.061 -15.234 1.00 58.00 96 PRO A CA 1
ATOM 786 C C . PRO A 1 96 ? -8.238 -3.314 -16.366 1.00 58.00 96 PRO A C 1
ATOM 788 O O . PRO A 1 96 ? -8.560 -2.163 -16.668 1.00 58.00 96 PRO A O 1
ATOM 791 N N . GLN A 1 97 ? -7.241 -3.965 -16.958 1.00 55.97 97 GLN A N 1
ATOM 792 C CA . GLN A 1 97 ? -6.575 -3.468 -18.152 1.00 55.97 97 GLN A CA 1
ATOM 793 C C . GLN A 1 97 ? -7.659 -3.336 -19.226 1.00 55.97 97 GLN A C 1
ATOM 795 O O . GLN A 1 97 ? -8.310 -4.325 -19.569 1.00 55.97 97 GLN A O 1
ATOM 800 N N . GLN A 1 98 ? -7.905 -2.120 -19.723 1.00 41.34 98 GLN A N 1
ATOM 801 C CA . GLN A 1 98 ? -8.721 -1.948 -20.920 1.00 41.34 98 GLN A CA 1
ATOM 802 C C . GLN A 1 98 ? -8.024 -2.731 -22.028 1.00 41.34 98 GLN A C 1
ATOM 804 O O . GLN A 1 98 ? -6.946 -2.350 -22.482 1.00 41.34 98 GLN A O 1
ATOM 809 N N . GLY A 1 99 ? -8.607 -3.866 -22.407 1.00 39.53 99 GLY A N 1
ATOM 810 C CA . GLY A 1 99 ? -8.109 -4.651 -23.515 1.00 39.53 99 GLY A CA 1
ATOM 811 C C . GLY A 1 99 ? -8.071 -3.766 -24.752 1.00 39.53 99 GLY A C 1
ATOM 812 O O . GLY A 1 99 ? -9.116 -3.395 -25.277 1.00 39.53 99 GLY A O 1
ATOM 813 N N . LYS A 1 100 ? -6.871 -3.473 -25.257 1.00 39.66 100 LYS A N 1
ATOM 814 C CA . LYS A 1 100 ? -6.687 -3.300 -26.698 1.00 39.66 100 LYS A CA 1
ATOM 815 C C . LYS A 1 100 ? -6.821 -4.683 -27.331 1.00 39.66 100 LYS A C 1
ATOM 817 O O . LYS A 1 100 ? -5.837 -5.316 -27.691 1.00 39.66 100 LYS A O 1
ATOM 822 N N . GLY A 1 101 ? -8.051 -5.180 -27.342 1.00 45.59 101 GLY A N 1
ATOM 823 C CA . GLY A 1 101 ? -8.489 -6.199 -28.271 1.00 45.59 101 GLY A CA 1
ATOM 824 C C . GLY A 1 101 ? -9.170 -5.471 -29.412 1.00 45.59 101 GLY A C 1
ATOM 825 O O . GLY A 1 101 ? -10.380 -5.316 -29.370 1.00 45.59 101 GLY A O 1
ATOM 826 N N . GLU A 1 102 ? -8.392 -5.001 -30.378 1.00 35.94 102 GLU A N 1
ATOM 827 C CA . GLU A 1 102 ? -8.877 -4.742 -31.732 1.00 35.94 102 GLU A CA 1
ATOM 828 C C . GLU A 1 102 ? -7.790 -5.247 -32.687 1.00 35.94 102 GLU A C 1
ATOM 830 O O . GLU A 1 102 ? -6.697 -4.687 -32.739 1.00 35.94 102 GLU A O 1
ATOM 835 N N . GLU A 1 103 ? -8.123 -6.410 -33.260 1.00 36.38 103 GLU A N 1
ATOM 836 C CA . GLU A 1 103 ? -7.797 -6.982 -34.583 1.00 36.38 103 GLU A CA 1
ATOM 837 C C . GLU A 1 103 ? -6.383 -6.836 -35.173 1.00 36.38 103 GLU A C 1
ATOM 839 O O . GLU A 1 103 ? -5.949 -5.719 -35.530 1.00 36.38 103 GLU A O 1
#